Protein AF-A0A8S2V3Z6-F1 (afdb_monomer)

InterPro domains:
  IPR027417 P-loop containing nucleoside triphosphate hydrolase [G3DSA:3.40.50.300] (2-48)
  IPR027417 P-loop containing nucleoside triphosphate hydrolase [SSF52540] (2-51)
  IPR051055 PIF1 DNA helicase [PTHR47642] (2-51)

Radius of gyration: 12.81 Å; Cα contacts (8 Å, |Δi|>4): 46; chains: 1; bounding box: 37×32×20 Å

Nearest PDB structures (foldseek):
  5fhe-assembly1_A  TM=8.782E-01  e=2.130E-02  Bacteroides fragilis
  6l3g-assembly1_A  TM=8.670E-01  e=2.823E-02  Bacteroides sp. AF32-8BH
  5oee-assembly6_F  TM=5.306E-01  e=2.938E+00  Deep-sea thermophilic phage D6E

Organism: NCBI:txid392030

Structure (mmCIF, N/CA/C/O backbone):
data_AF-A0A8S2V3Z6-F1
#
_entry.id   AF-A0A8S2V3Z6-F1
#
loop_
_atom_site.group_PDB
_atom_site.id
_atom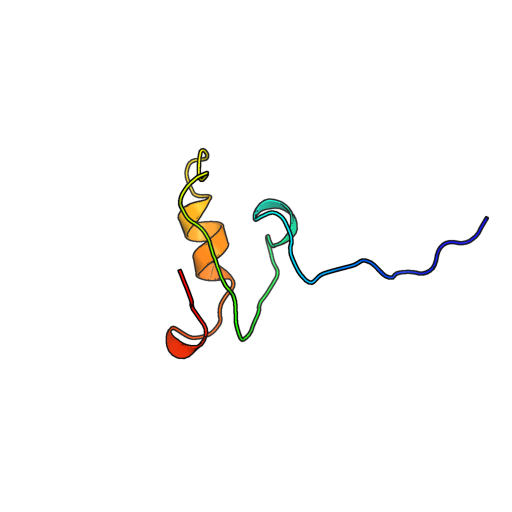_site.type_symbol
_atom_site.label_atom_id
_atom_site.label_alt_id
_atom_site.label_comp_id
_atom_site.label_asym_id
_atom_site.label_entity_id
_atom_site.label_seq_id
_atom_site.pdbx_PDB_ins_code
_atom_site.Cartn_x
_atom_site.Cartn_y
_atom_site.Cartn_z
_atom_site.occupancy
_atom_site.B_iso_or_equiv
_atom_site.auth_seq_id
_atom_site.auth_comp_id
_atom_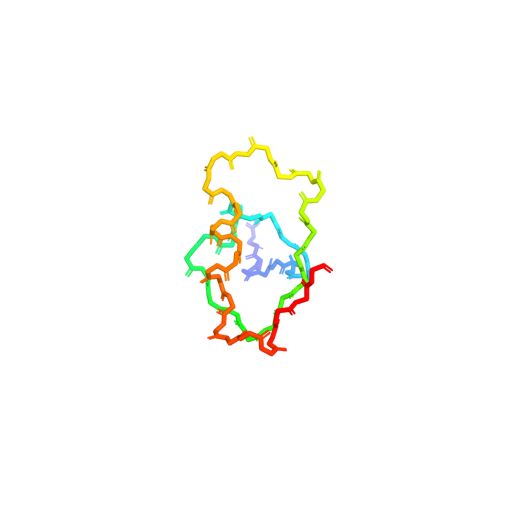site.auth_asym_id
_atom_site.auth_atom_id
_atom_site.pdbx_PDB_model_num
ATOM 1 N N . MET A 1 1 ? -24.431 19.271 -11.331 1.00 71.38 1 MET A N 1
ATOM 2 C CA . MET A 1 1 ? -24.502 17.791 -11.377 1.00 71.38 1 MET A CA 1
ATOM 3 C C . MET A 1 1 ? -23.922 17.236 -10.085 1.00 71.38 1 MET A C 1
ATOM 5 O O . MET A 1 1 ? -22.931 17.782 -9.618 1.00 71.38 1 MET A O 1
ATOM 9 N N . LYS A 1 2 ? -24.548 16.222 -9.478 1.00 89.50 2 LYS A N 1
ATOM 10 C CA . LYS A 1 2 ? -24.118 15.618 -8.205 1.00 89.50 2 LYS A CA 1
ATOM 11 C C . LYS A 1 2 ? -23.528 14.239 -8.511 1.00 89.50 2 LYS A C 1
ATOM 13 O O . LYS A 1 2 ? -24.193 13.452 -9.173 1.00 89.50 2 LYS A O 1
ATOM 18 N N . GLN A 1 3 ? -22.288 13.988 -8.098 1.00 92.88 3 GLN A N 1
ATOM 19 C CA . GLN A 1 3 ? -21.604 12.709 -8.313 1.00 92.88 3 GLN A CA 1
ATOM 20 C C . GLN A 1 3 ? -21.785 11.800 -7.090 1.00 92.88 3 GLN A C 1
ATOM 22 O O . GLN A 1 3 ? -21.809 12.284 -5.957 1.00 92.88 3 GLN A O 1
ATOM 27 N N . PHE A 1 4 ? -21.896 10.492 -7.315 1.00 94.00 4 PHE A N 1
ATOM 28 C CA . PHE A 1 4 ? -21.892 9.493 -6.250 1.00 94.00 4 PHE A CA 1
ATOM 29 C C . PHE A 1 4 ? -20.463 9.294 -5.719 1.00 94.00 4 PHE A C 1
ATOM 31 O O . PHE A 1 4 ? -19.526 9.243 -6.518 1.00 94.00 4 PHE A O 1
ATOM 38 N N . PRO A 1 5 ? -20.259 9.151 -4.398 1.00 93.62 5 PRO A N 1
ATOM 39 C CA . PRO A 1 5 ? -18.935 8.977 -3.800 1.00 93.62 5 PRO A CA 1
ATOM 40 C C . PRO A 1 5 ? -18.421 7.535 -3.967 1.00 93.62 5 PRO A C 1
ATOM 42 O O . PRO A 1 5 ? -18.049 6.876 -3.002 1.00 93.62 5 PRO A O 1
ATOM 45 N N . LEU A 1 6 ? -18.427 7.022 -5.196 1.00 91.94 6 LEU A N 1
ATOM 46 C CA . LEU A 1 6 ? -18.003 5.671 -5.546 1.00 91.94 6 LEU A CA 1
ATOM 47 C C . LEU A 1 6 ? -16.905 5.729 -6.607 1.00 91.94 6 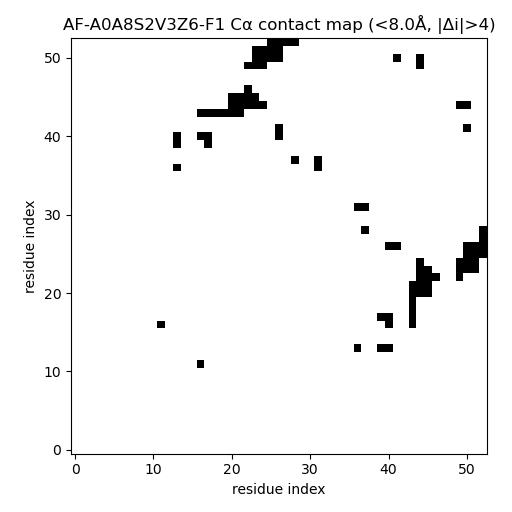LEU A C 1
ATOM 49 O O . LEU A 1 6 ? -16.905 6.585 -7.493 1.00 91.94 6 LEU A O 1
ATOM 53 N N . ARG A 1 7 ? -15.966 4.786 -6.531 1.00 89.56 7 ARG A N 1
ATOM 54 C CA . ARG A 1 7 ? -14.907 4.598 -7.524 1.00 89.56 7 ARG A CA 1
ATOM 55 C C . ARG A 1 7 ? -14.634 3.110 -7.688 1.00 89.56 7 ARG A C 1
ATOM 57 O O .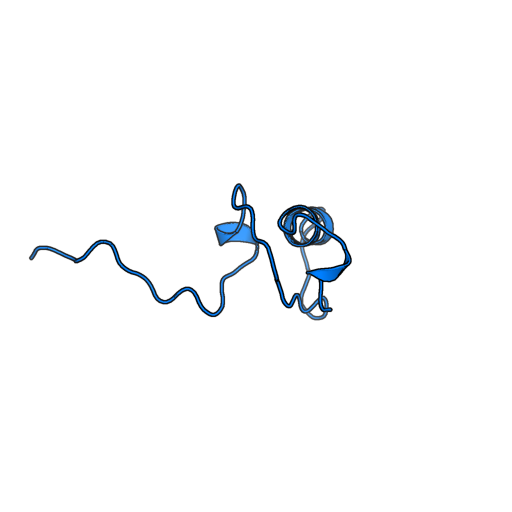 ARG A 1 7 ? -14.605 2.391 -6.697 1.00 89.56 7 ARG A O 1
ATOM 64 N N . LEU A 1 8 ? -14.371 2.671 -8.919 1.00 90.62 8 LEU A N 1
ATOM 65 C CA . LEU A 1 8 ? -13.810 1.342 -9.165 1.00 90.62 8 LEU A CA 1
ATOM 66 C C . LEU A 1 8 ? -12.473 1.212 -8.420 1.00 90.62 8 LEU A C 1
ATOM 68 O O . LEU A 1 8 ? -11.581 2.045 -8.600 1.00 90.62 8 LEU A O 1
ATOM 72 N N . SER A 1 9 ? -12.358 0.188 -7.578 1.00 88.81 9 SER A N 1
ATOM 73 C CA . SER A 1 9 ? -11.226 -0.020 -6.666 1.00 88.81 9 SER A CA 1
ATOM 74 C C . SER A 1 9 ? -10.568 -1.394 -6.810 1.00 88.81 9 SER A C 1
ATOM 76 O O . SER A 1 9 ? -9.778 -1.771 -5.953 1.00 88.81 9 SER A O 1
ATOM 78 N N . TRP A 1 10 ? -10.859 -2.132 -7.889 1.00 88.31 10 TRP A N 1
ATOM 79 C CA . TRP A 1 10 ? -10.241 -3.440 -8.151 1.00 88.31 10 TRP A CA 1
ATOM 80 C C . TRP A 1 10 ? -8.721 -3.343 -8.324 1.00 88.31 10 TRP A C 1
ATOM 82 O O . TRP A 1 10 ? -7.971 -4.189 -7.854 1.00 88.31 10 TRP A O 1
ATOM 92 N N . ALA A 1 11 ? -8.269 -2.281 -8.990 1.00 91.50 11 ALA A N 1
ATOM 93 C CA . ALA A 1 11 ? -6.863 -1.948 -9.130 1.00 91.50 11 ALA A CA 1
ATOM 94 C C . ALA A 1 11 ? -6.674 -0.453 -8.880 1.00 91.50 11 ALA A C 1
ATOM 96 O O . ALA A 1 11 ? -7.495 0.380 -9.279 1.00 91.50 11 ALA A O 1
ATOM 97 N N . MET A 1 12 ? -5.574 -0.102 -8.225 1.00 91.12 12 MET A N 1
ATOM 98 C CA . MET A 1 12 ? -5.218 1.283 -7.959 1.00 91.12 12 MET A CA 1
ATOM 99 C C . MET A 1 12 ? -3.707 1.465 -7.982 1.00 91.12 12 MET A C 1
ATOM 101 O O . MET A 1 12 ? -2.945 0.525 -7.786 1.00 91.12 12 MET A O 1
ATOM 105 N N . THR A 1 13 ? -3.269 2.698 -8.221 1.00 92.19 13 THR A N 1
ATOM 106 C CA . THR A 1 13 ? -1.847 3.029 -8.158 1.00 92.19 13 THR A CA 1
ATOM 107 C C . THR A 1 13 ? -1.365 3.018 -6.710 1.00 92.19 13 THR A C 1
ATOM 109 O O . THR A 1 13 ? -2.114 3.377 -5.800 1.00 92.19 13 THR A O 1
ATOM 112 N N . ILE A 1 14 ? -0.087 2.698 -6.499 1.00 91.88 14 ILE A N 1
ATOM 113 C CA . ILE A 1 14 ? 0.542 2.700 -5.167 1.00 91.88 14 ILE A CA 1
ATOM 114 C C . ILE A 1 14 ? 0.389 4.069 -4.486 1.00 91.88 14 ILE A C 1
ATOM 116 O O . ILE A 1 14 ? 0.083 4.140 -3.300 1.00 91.88 14 ILE A O 1
ATOM 120 N N . HIS A 1 15 ? 0.483 5.158 -5.254 1.00 91.50 15 HIS A N 1
ATOM 121 C CA . HIS A 1 15 ? 0.228 6.514 -4.758 1.00 91.50 15 HIS A CA 1
ATOM 122 C C . HIS A 1 15 ? -1.178 6.700 -4.179 1.00 91.50 15 HIS A C 1
ATOM 124 O O . HIS A 1 15 ? -1.337 7.346 -3.151 1.00 91.50 15 HIS A O 1
ATOM 130 N N . LYS A 1 16 ? -2.211 6.125 -4.807 1.00 92.00 16 LYS A N 1
ATOM 131 C CA . LYS A 1 16 ? -3.578 6.189 -4.269 1.00 92.00 16 LYS A CA 1
ATOM 132 C C . LYS A 1 16 ? -3.775 5.269 -3.067 1.00 92.00 16 LYS A C 1
ATOM 134 O O . LYS A 1 16 ? -4.702 5.499 -2.302 1.00 92.00 16 LYS A O 1
ATOM 139 N N . ALA A 1 17 ? -2.948 4.234 -2.927 1.00 91.62 17 ALA A N 1
ATOM 140 C CA . ALA A 1 17 ? -2.997 3.304 -1.806 1.00 91.62 17 ALA A CA 1
ATOM 141 C C . ALA A 1 17 ? -2.265 3.817 -0.552 1.00 91.62 17 ALA A C 1
ATOM 143 O O . ALA A 1 17 ? -2.377 3.197 0.506 1.00 91.62 17 ALA A O 1
ATOM 144 N N . GLN A 1 18 ? -1.527 4.934 -0.628 1.00 93.50 18 GLN A N 1
ATOM 145 C CA . GLN A 1 18 ? -0.881 5.526 0.548 1.00 93.50 18 GLN A CA 1
ATOM 146 C C . GLN A 1 18 ? -1.900 5.793 1.661 1.00 93.50 18 GLN A C 1
ATOM 148 O O . GLN A 1 18 ? -2.916 6.445 1.450 1.00 93.50 18 GLN A O 1
ATOM 153 N N . GLY A 1 19 ? -1.612 5.277 2.857 1.00 92.56 19 GLY A N 1
ATOM 154 C CA . GLY A 1 19 ? -2.487 5.411 4.025 1.00 92.56 19 GLY A CA 1
ATOM 155 C C . GLY A 1 19 ? -3.626 4.389 4.103 1.00 92.56 19 GLY A C 1
ATOM 156 O O . GLY A 1 19 ? -4.301 4.337 5.124 1.00 92.56 19 GLY A O 1
ATOM 157 N N . ILE A 1 20 ? -3.814 3.540 3.087 1.00 93.25 20 ILE A N 1
ATOM 158 C CA . ILE A 1 20 ? -4.807 2.457 3.123 1.00 93.25 20 ILE A CA 1
ATOM 159 C C . ILE A 1 20 ? -4.218 1.239 3.846 1.00 93.25 20 ILE A C 1
ATOM 161 O O . ILE A 1 20 ? -3.003 1.019 3.826 1.00 93.25 20 ILE A O 1
ATOM 165 N N . THR A 1 21 ? -5.085 0.449 4.474 1.00 95.81 21 THR A N 1
ATOM 166 C CA . THR A 1 21 ? -4.769 -0.879 5.006 1.00 95.81 21 THR A CA 1
ATOM 167 C C . THR A 1 21 ? -5.715 -1.897 4.381 1.00 95.81 21 THR A C 1
ATOM 169 O O . THR A 1 21 ? -6.927 -1.686 4.384 1.00 95.81 21 THR A O 1
ATOM 172 N N . VAL A 1 22 ? -5.166 -2.988 3.851 1.00 94.00 22 VAL A N 1
ATOM 173 C CA . VAL A 1 22 ? -5.905 -4.058 3.169 1.00 94.00 22 VAL A CA 1
ATOM 174 C C . VAL A 1 22 ? -5.556 -5.423 3.751 1.00 94.00 22 VAL A C 1
ATOM 176 O O . VAL A 1 22 ? -4.451 -5.636 4.248 1.00 94.00 22 VAL A O 1
ATOM 179 N N . ASP A 1 23 ? -6.508 -6.350 3.680 1.00 95.88 23 ASP A N 1
ATOM 180 C CA . ASP A 1 23 ? -6.306 -7.735 4.115 1.00 95.88 23 ASP A CA 1
ATOM 181 C C . ASP A 1 23 ? -5.601 -8.580 3.053 1.00 95.88 23 ASP A C 1
ATOM 183 O O . ASP A 1 23 ? -4.801 -9.443 3.394 1.00 95.88 23 ASP A O 1
ATOM 187 N N . GLN A 1 24 ? -5.865 -8.312 1.771 1.00 95.44 24 GLN A N 1
ATOM 188 C CA . GLN A 1 24 ? -5.251 -9.016 0.649 1.00 95.44 24 GLN A CA 1
ATOM 189 C C . GLN A 1 24 ? -4.874 -8.041 -0.464 1.00 95.44 24 GLN A C 1
ATOM 191 O O . GLN A 1 24 ? -5.612 -7.092 -0.743 1.00 95.44 24 GLN A O 1
ATOM 196 N N . VAL A 1 25 ? -3.730 -8.272 -1.107 1.00 95.06 25 VAL A N 1
ATOM 197 C CA . VAL A 1 25 ? -3.255 -7.447 -2.220 1.00 95.06 25 VAL A CA 1
ATOM 198 C C . VAL A 1 25 ? -2.399 -8.250 -3.193 1.00 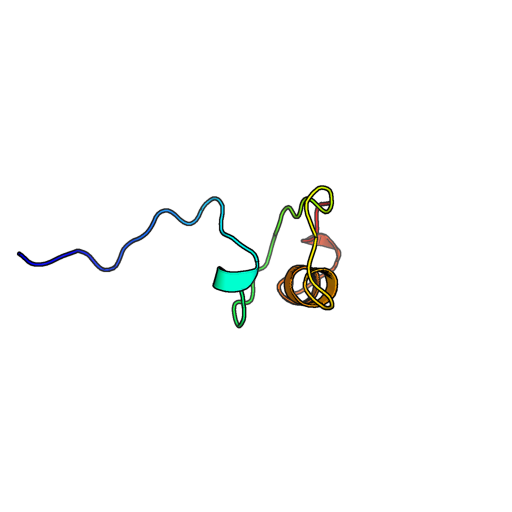95.06 25 VAL A C 1
ATOM 200 O O . VAL A 1 25 ? -1.581 -9.072 -2.788 1.00 95.06 25 VAL A O 1
ATOM 203 N N . ILE A 1 26 ? -2.569 -7.962 -4.482 1.00 95.31 26 ILE A N 1
ATOM 204 C CA . ILE A 1 26 ? -1.678 -8.417 -5.552 1.00 95.31 26 ILE A CA 1
ATOM 205 C C . ILE A 1 26 ? -0.828 -7.216 -5.984 1.00 95.31 26 ILE A C 1
ATOM 207 O O . ILE A 1 26 ? -1.382 -6.177 -6.355 1.00 95.31 26 ILE A O 1
ATOM 211 N N . ILE A 1 27 ? 0.500 -7.331 -5.925 1.00 93.19 27 ILE A N 1
ATOM 212 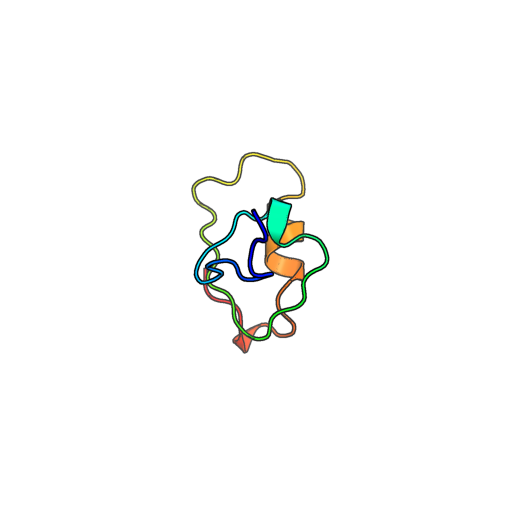C CA . ILE A 1 27 ? 1.443 -6.241 -6.214 1.00 93.19 27 ILE A CA 1
ATOM 213 C C . ILE A 1 27 ? 2.433 -6.679 -7.286 1.00 93.19 27 ILE A C 1
ATOM 215 O O . ILE A 1 27 ? 3.346 -7.441 -7.010 1.00 93.19 27 ILE A O 1
ATOM 219 N N . SER A 1 28 ? 2.346 -6.084 -8.475 1.00 90.31 28 SER A N 1
ATOM 220 C CA . SER A 1 28 ? 3.406 -6.238 -9.472 1.00 90.31 28 SER A CA 1
ATOM 221 C C . SER A 1 28 ? 4.579 -5.296 -9.183 1.00 90.31 28 SER A C 1
ATOM 223 O O . SER A 1 28 ? 4.392 -4.089 -9.017 1.00 90.31 28 SER A O 1
ATOM 225 N N . THR A 1 29 ? 5.800 -5.833 -9.169 1.00 85.38 29 THR A N 1
ATOM 226 C CA . THR A 1 29 ? 7.044 -5.066 -8.957 1.00 85.38 29 THR A CA 1
ATOM 227 C C . THR A 1 29 ? 7.698 -4.582 -10.254 1.00 85.38 29 THR A C 1
ATOM 229 O O . THR A 1 29 ? 8.641 -3.794 -10.206 1.00 85.38 29 THR A O 1
ATOM 232 N N . LYS A 1 30 ? 7.192 -5.019 -11.415 1.00 84.56 30 LYS A N 1
ATOM 233 C CA . LYS A 1 30 ? 7.828 -4.827 -12.728 1.00 84.56 30 LYS A CA 1
ATOM 234 C C . LYS A 1 30 ? 8.044 -3.357 -13.106 1.00 84.56 30 LYS A C 1
ATOM 236 O O . LYS A 1 30 ? 9.067 -3.033 -13.696 1.00 84.56 30 LYS A O 1
ATOM 241 N N . ASP A 1 31 ? 7.112 -2.488 -12.720 1.00 80.62 31 ASP A N 1
ATOM 242 C CA . ASP A 1 31 ? 7.099 -1.070 -13.102 1.00 80.62 31 ASP A CA 1
ATOM 243 C C . ASP A 1 31 ? 7.322 -0.133 -11.896 1.00 80.62 31 ASP A C 1
ATOM 245 O O . ASP A 1 31 ? 6.856 1.006 -11.876 1.00 80.62 31 ASP A O 1
ATOM 249 N N . MET A 1 32 ? 8.008 -0.598 -10.846 1.00 86.31 32 MET A N 1
ATOM 250 C CA . MET A 1 32 ? 8.349 0.241 -9.692 1.00 86.31 32 MET A CA 1
ATOM 251 C C . MET A 1 32 ? 9.566 1.124 -9.990 1.00 86.31 32 MET A C 1
ATOM 253 O O . MET A 1 32 ? 10.691 0.640 -10.054 1.00 86.31 32 MET A O 1
ATOM 257 N N . PHE A 1 33 ? 9.352 2.435 -10.120 1.00 81.69 33 PHE A N 1
ATOM 258 C CA . PHE A 1 33 ? 10.402 3.392 -10.507 1.00 81.69 33 PHE A CA 1
ATOM 259 C C . PHE A 1 33 ? 10.795 4.400 -9.411 1.00 81.69 33 PHE A C 1
ATOM 261 O O . PHE A 1 33 ? 11.767 5.132 -9.571 1.00 81.69 33 PHE A O 1
ATOM 268 N N . GLY A 1 34 ? 10.049 4.475 -8.301 1.00 84.06 34 GLY A N 1
ATOM 269 C CA . GLY A 1 34 ? 10.284 5.452 -7.231 1.00 84.06 34 GLY A CA 1
ATOM 270 C C . GLY A 1 34 ? 10.923 4.854 -5.976 1.00 84.06 34 GLY A C 1
ATOM 271 O O . GLY A 1 34 ? 10.475 3.817 -5.477 1.00 84.06 34 GLY A O 1
ATOM 272 N N . THR A 1 35 ? 11.910 5.547 -5.400 1.00 87.56 35 THR A N 1
ATOM 273 C CA . THR A 1 35 ? 12.468 5.204 -4.082 1.00 87.56 35 THR A CA 1
ATOM 274 C C . THR A 1 35 ? 11.354 5.154 -3.034 1.00 87.56 35 THR A C 1
ATOM 276 O O . THR A 1 35 ? 10.554 6.078 -2.918 1.00 87.56 35 THR A O 1
ATOM 279 N N . GLY A 1 36 ? 11.272 4.056 -2.279 1.00 88.62 36 GLY A N 1
ATOM 280 C CA . GLY A 1 36 ? 10.239 3.861 -1.253 1.00 88.62 36 GLY A CA 1
ATOM 281 C C . GLY A 1 36 ? 8.861 3.429 -1.778 1.00 88.62 36 GLY A C 1
ATOM 282 O O . GLY A 1 36 ? 7.974 3.132 -0.975 1.00 88.62 36 GLY A O 1
ATOM 283 N N . MET A 1 37 ? 8.667 3.314 -3.098 1.00 92.56 37 MET A N 1
ATOM 284 C CA . MET A 1 37 ? 7.412 2.824 -3.684 1.00 92.56 37 MET A CA 1
ATOM 285 C C . MET A 1 37 ? 7.162 1.350 -3.328 1.00 92.56 37 MET A C 1
ATOM 287 O O . MET A 1 37 ? 6.044 0.995 -2.959 1.00 92.56 37 MET A O 1
ATOM 291 N N . GLY A 1 38 ? 8.221 0.531 -3.329 1.00 92.00 38 GLY A N 1
ATOM 292 C CA . GLY A 1 38 ? 8.205 -0.852 -2.834 1.00 92.00 38 GLY A CA 1
ATOM 293 C C . GLY A 1 38 ? 7.689 -0.958 -1.403 1.00 92.00 38 GLY A C 1
ATOM 294 O O . GLY A 1 38 ? 6.694 -1.627 -1.137 1.00 92.00 38 GLY A O 1
ATOM 295 N N .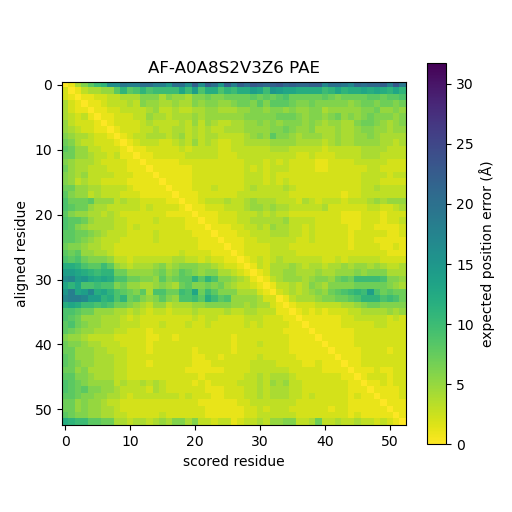 TYR A 1 39 ? 8.314 -0.211 -0.493 1.00 93.00 39 TYR A N 1
ATOM 296 C CA . TYR A 1 39 ? 7.901 -0.154 0.909 1.00 93.00 39 TYR A CA 1
ATOM 297 C C . TYR A 1 39 ? 6.452 0.318 1.067 1.00 93.00 39 TYR A C 1
ATOM 299 O O . TYR A 1 39 ? 5.675 -0.264 1.823 1.00 93.00 39 TYR A O 1
ATOM 307 N N . THR A 1 40 ? 6.065 1.358 0.331 1.00 93.94 40 THR A N 1
ATOM 308 C CA . THR A 1 40 ? 4.706 1.899 0.388 1.00 93.94 40 THR A CA 1
ATOM 309 C C . THR A 1 40 ? 3.678 0.848 -0.008 1.00 93.94 40 THR A C 1
ATOM 311 O O . THR A 1 40 ? 2.682 0.718 0.693 1.00 93.94 40 THR A O 1
ATOM 314 N N . ALA A 1 41 ? 3.928 0.081 -1.073 1.00 93.19 41 ALA A N 1
ATOM 315 C CA . ALA A 1 41 ? 3.031 -0.972 -1.539 1.00 93.19 41 ALA A CA 1
ATOM 316 C C . ALA A 1 41 ? 2.953 -2.145 -0.548 1.00 93.19 41 ALA A C 1
ATOM 318 O O . ALA A 1 41 ? 1.861 -2.549 -0.156 1.00 93.19 41 ALA A O 1
ATOM 319 N N . LEU A 1 42 ? 4.106 -2.639 -0.088 1.00 93.94 42 LEU A N 1
ATOM 320 C CA . LEU A 1 42 ? 4.189 -3.788 0.819 1.00 93.94 42 LEU A CA 1
ATOM 321 C C . LEU A 1 42 ? 3.613 -3.480 2.206 1.00 93.94 42 LEU A C 1
ATOM 323 O O . LEU A 1 42 ? 2.952 -4.318 2.798 1.00 93.94 42 LEU A O 1
ATOM 327 N N . SER A 1 43 ? 3.786 -2.258 2.710 1.00 95.25 43 SER A N 1
ATOM 328 C CA . SER A 1 43 ? 3.269 -1.853 4.028 1.00 95.25 43 SER A CA 1
ATOM 329 C C . SER A 1 43 ? 1.745 -1.685 4.093 1.00 95.25 43 SER A C 1
ATOM 331 O O . SER A 1 43 ? 1.230 -1.301 5.143 1.00 95.25 43 SER A O 1
ATOM 333 N N . ARG A 1 44 ? 1.010 -1.896 2.989 1.00 95.44 44 ARG A N 1
ATOM 334 C CA . ARG A 1 44 ? -0.460 -1.780 2.992 1.00 95.44 44 ARG A CA 1
ATOM 335 C C . ARG A 1 44 ? -1.152 -3.052 3.476 1.00 95.44 44 ARG A C 1
ATOM 337 O O . ARG A 1 44 ? -2.279 -2.953 3.958 1.00 95.44 44 ARG A O 1
ATOM 344 N N . VAL A 1 45 ? -0.518 -4.217 3.329 1.00 96.75 45 VAL A N 1
ATOM 345 C CA . VAL A 1 45 ? -1.107 -5.505 3.720 1.00 96.75 45 VAL A CA 1
ATOM 346 C C . VAL A 1 45 ? -0.872 -5.778 5.203 1.00 96.75 45 VAL A C 1
ATOM 348 O O . VAL A 1 45 ? 0.205 -5.497 5.727 1.00 96.75 45 VAL A O 1
ATOM 351 N N . ARG A 1 46 ? -1.891 -6.292 5.900 1.00 95.94 46 ARG A N 1
ATOM 352 C CA . ARG A 1 46 ? -1.809 -6.556 7.349 1.00 95.94 46 ARG A CA 1
ATOM 353 C C . ARG A 1 46 ? -0.917 -7.741 7.696 1.00 95.94 46 ARG A C 1
ATOM 355 O O . ARG A 1 46 ? -0.249 -7.708 8.726 1.00 95.94 46 ARG A O 1
ATOM 362 N N . THR A 1 47 ? -0.938 -8.782 6.871 1.00 96.75 47 THR A N 1
ATOM 363 C CA . THR A 1 47 ? -0.211 -10.028 7.122 1.00 96.75 47 THR A CA 1
ATOM 364 C C . THR A 1 47 ? 0.460 -10.524 5.849 1.00 96.75 47 THR A C 1
ATOM 366 O O . THR A 1 47 ? 0.089 -10.132 4.741 1.00 96.75 47 THR A O 1
ATOM 369 N N . LEU A 1 48 ? 1.471 -11.378 6.003 1.00 95.81 48 LEU A N 1
ATOM 370 C CA . LEU A 1 48 ? 2.221 -11.905 4.866 1.00 95.81 48 LEU A CA 1
ATOM 371 C C . LEU A 1 48 ? 1.375 -12.873 4.025 1.00 95.81 48 LEU A C 1
ATOM 373 O O . LEU A 1 48 ? 1.536 -12.926 2.812 1.00 95.81 48 LEU A O 1
ATOM 377 N N . GLU A 1 49 ? 0.435 -13.586 4.644 1.00 97.50 49 GLU A N 1
ATOM 378 C CA . GLU A 1 49 ? -0.478 -14.522 3.974 1.00 97.50 49 GLU A CA 1
ATOM 379 C C . GLU A 1 49 ? -1.419 -13.820 2.984 1.00 97.50 49 GLU A C 1
ATOM 381 O O . GLU A 1 49 ? -1.909 -14.443 2.046 1.00 97.50 49 GLU A O 1
ATOM 386 N N . GLY A 1 50 ? -1.679 -12.526 3.188 1.00 96.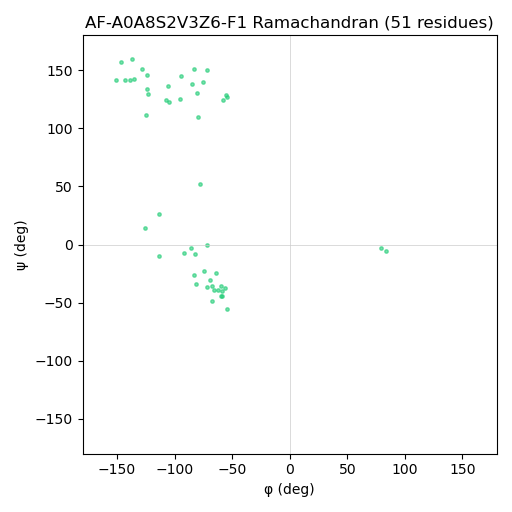12 50 GLY A N 1
ATOM 387 C CA . GLY A 1 50 ? -2.481 -11.705 2.285 1.00 96.12 50 GLY A CA 1
ATOM 388 C C . GLY A 1 50 ? -1.700 -11.093 1.119 1.00 96.12 50 GLY A C 1
ATOM 389 O O . GLY A 1 50 ? -2.294 -10.388 0.299 1.00 96.12 50 GLY A O 1
ATOM 390 N N . LEU A 1 51 ? -0.383 -11.300 1.048 1.00 96.25 51 LEU A N 1
ATOM 391 C CA . LEU A 1 51 ? 0.483 -10.705 0.035 1.00 96.25 51 LEU A CA 1
ATOM 392 C C . LEU A 1 51 ? 0.710 -11.654 -1.144 1.00 96.25 51 LEU A C 1
ATOM 394 O O . LEU A 1 51 ? 1.246 -12.747 -0.982 1.00 96.25 51 LEU A O 1
ATOM 398 N N . PHE A 1 52 ? 0.416 -11.172 -2.348 1.00 95.31 52 PHE A N 1
ATOM 399 C CA . PHE A 1 52 ? 0.725 -11.846 -3.607 1.00 95.31 52 PHE A CA 1
ATOM 400 C C . PHE A 1 52 ? 1.558 -10.904 -4.487 1.00 95.31 52 PHE A C 1
ATOM 402 O O . PHE A 1 52 ? 1.230 -9.719 -4.593 1.00 95.31 52 PHE A O 1
ATOM 409 N N . LEU A 1 53 ? 2.636 -11.408 -5.092 1.00 91.12 53 LEU A N 1
ATOM 410 C CA . LEU A 1 53 ? 3.599 -10.627 -5.885 1.00 91.12 53 LEU A CA 1
ATOM 411 C C . LEU A 1 53 ? 3.630 -11.082 -7.349 1.00 91.12 53 LEU A C 1
ATOM 413 O O . LEU A 1 53 ? 3.610 -12.314 -7.561 1.00 91.12 53 LEU A O 1
#

Foldseek 3Di:
DDDDPDDDVPDDQLVVLQPAADQADADDPPPDDDDCSVVSNVVRHPDPVRYHD

Mean predicted aligned error: 3.84 Å

pLDDT: mean 91.63, std 4.73, range [71.38, 97.5]

Solvent-accessible surface area (backbone atoms only — not comparable to full-atom values): 3658 Å² total; per-residue (Å²): 139,87,82,73,102,72,75,89,71,92,68,77,55,61,80,77,46,63,92,48,76,38,68,63,50,79,48,81,70,9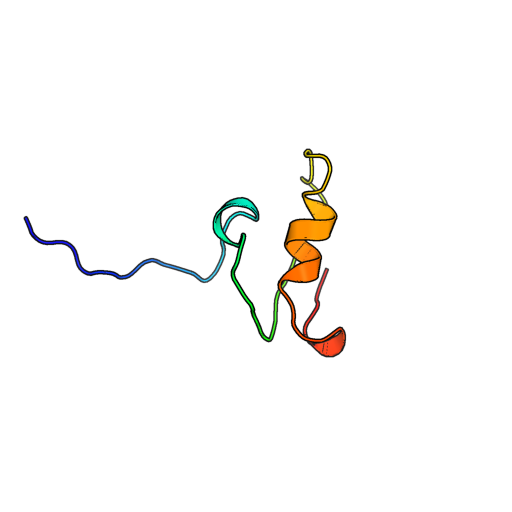0,82,72,85,54,91,63,49,66,57,57,50,60,70,22,41,78,46,75,90,27,58,42,111

Secondary structure (DSSP, 8-state):
----S----SS--HHHHTT--BS-EE---TT--STTHHHHHHTTBSSGGGEE-

Sequence (53 aa):
MKQFPLRLSWAMTIHKAQGITVDQVIISTKDMFGTGMGYTALSRVRTLEGLFL